Protein AF-A0A8J4XM54-F1 (afdb_monomer)

Foldseek 3Di:
DVVQLVDCCVDPNVVQSPDPLSQLVVCVVVVVCDDDPDHRNNRVVVLVLQVLQLVLVLLVVLLDDQPPDDFSLQVSLVSQCVTNLVVDDVVVNVVVSVVSNVDDGSVVVLCVQQVVPPVSSVVCNVCSVVVSVVSVVVSVVSVVSCVVSVNDPPD

Solvent-accessible surface area (backbone atoms only — not comparable to full-atom values): 8580 Å² total; per-residue (Å²): 86,70,65,53,43,53,47,45,55,72,40,95,62,21,86,37,52,76,45,72,66,48,30,46,52,49,31,60,78,67,60,38,70,74,41,93,91,56,77,25,52,63,54,25,48,48,55,52,51,40,46,45,56,30,50,52,54,45,52,58,64,52,71,49,72,70,93,84,53,78,60,49,14,57,55,45,20,54,44,33,52,75,42,41,29,54,67,40,60,70,69,58,28,53,52,51,34,59,55,30,55,69,47,65,52,46,65,61,50,51,36,64,74,33,65,74,32,69,70,44,42,55,48,44,70,66,45,46,64,58,52,51,50,54,52,49,52,53,48,53,57,51,52,48,55,39,57,79,65,74,48,80,84,70,105

Structure (mmCIF, N/CA/C/O backbone):
data_AF-A0A8J4XM54-F1
#
_entry.id   AF-A0A8J4XM54-F1
#
loop_
_atom_site.group_PDB
_atom_site.id
_atom_site.type_symbol
_atom_site.label_atom_id
_atom_site.label_alt_id
_atom_site.label_comp_id
_atom_site.label_asym_id
_atom_site.label_entity_id
_atom_site.label_seq_id
_atom_site.pdbx_PDB_ins_code
_atom_site.Cartn_x
_atom_site.Cartn_y
_atom_site.Cartn_z
_atom_site.occupancy
_atom_site.B_iso_or_equiv
_atom_site.auth_seq_id
_atom_site.auth_comp_id
_atom_site.auth_asym_id
_atom_site.auth_atom_id
_atom_site.pdbx_PDB_model_num
ATOM 1 N N . MET A 1 1 ? 8.133 7.561 -4.711 1.00 80.56 1 MET A N 1
ATOM 2 C CA . MET A 1 1 ? 7.847 6.354 -5.520 1.00 80.56 1 MET A CA 1
ATOM 3 C C . MET A 1 1 ? 6.805 6.634 -6.593 1.00 80.56 1 MET A C 1
ATOM 5 O O . MET A 1 1 ? 7.173 6.622 -7.756 1.00 80.56 1 MET A O 1
ATOM 9 N N . ILE A 1 2 ? 5.564 7.008 -6.247 1.00 87.12 2 ILE A N 1
ATOM 10 C CA . ILE A 1 2 ? 4.508 7.271 -7.249 1.00 87.12 2 ILE A CA 1
ATOM 11 C C . ILE A 1 2 ? 4.884 8.330 -8.300 1.00 87.12 2 ILE A C 1
ATOM 13 O O . ILE A 1 2 ? 4.568 8.182 -9.475 1.00 87.12 2 ILE A O 1
ATOM 17 N N . ASN A 1 3 ? 5.641 9.357 -7.905 1.00 89.75 3 ASN A N 1
ATOM 18 C CA . ASN A 1 3 ? 6.108 10.395 -8.828 1.00 89.75 3 ASN A CA 1
ATOM 19 C C . ASN A 1 3 ? 7.099 9.877 -9.881 1.00 89.75 3 ASN A C 1
ATOM 21 O O . ASN A 1 3 ? 7.184 10.468 -10.951 1.00 89.75 3 ASN A O 1
ATOM 25 N N . VAL A 1 4 ? 7.823 8.784 -9.606 1.00 88.75 4 VAL A N 1
ATOM 26 C CA . VAL A 1 4 ? 8.715 8.156 -10.594 1.00 88.75 4 VAL A CA 1
ATOM 27 C C . VAL A 1 4 ? 7.871 7.580 -11.724 1.00 88.75 4 VAL A C 1
ATOM 29 O O . VAL A 1 4 ? 8.058 7.964 -12.871 1.00 88.75 4 VAL A O 1
ATOM 32 N N . VAL A 1 5 ? 6.866 6.765 -11.390 1.00 87.69 5 VAL A N 1
ATOM 33 C CA . VAL A 1 5 ? 5.946 6.177 -12.377 1.00 87.69 5 VAL A CA 1
ATOM 34 C C . VAL A 1 5 ? 5.190 7.269 -13.145 1.00 87.69 5 VAL A C 1
ATOM 36 O O . VAL A 1 5 ? 5.128 7.233 -14.370 1.00 87.69 5 VAL A O 1
ATOM 39 N N . LYS A 1 6 ? 4.687 8.301 -12.450 1.00 90.31 6 LYS A N 1
ATOM 40 C CA . LYS A 1 6 ? 4.017 9.446 -13.096 1.00 90.31 6 LYS A CA 1
ATOM 41 C C . LYS A 1 6 ? 4.919 10.188 -14.084 1.00 90.31 6 LYS A C 1
ATOM 43 O O . LYS A 1 6 ? 4.441 10.618 -15.128 1.00 90.31 6 LYS A O 1
ATOM 48 N N . LYS A 1 7 ? 6.205 10.348 -13.764 1.00 91.06 7 LYS A N 1
ATOM 49 C CA . LYS A 1 7 ? 7.170 10.996 -14.658 1.00 91.06 7 LYS A CA 1
ATOM 50 C C . LYS A 1 7 ? 7.366 10.185 -15.938 1.00 91.06 7 LYS A C 1
ATOM 52 O O . LYS A 1 7 ? 7.351 10.774 -17.011 1.00 91.06 7 LYS A O 1
ATOM 57 N N . GLU A 1 8 ? 7.516 8.867 -15.833 1.00 89.19 8 GLU A N 1
ATOM 58 C CA . GLU A 1 8 ? 7.696 8.003 -17.009 1.00 89.19 8 GLU A CA 1
ATOM 59 C C . GLU A 1 8 ? 6.426 7.978 -17.891 1.00 89.19 8 GLU A C 1
ATOM 61 O O . GLU A 1 8 ? 6.519 8.058 -19.116 1.00 89.19 8 GLU A O 1
ATOM 66 N N . LEU A 1 9 ? 5.232 8.006 -17.281 1.00 89.06 9 LEU A N 1
ATOM 67 C CA . LEU A 1 9 ? 3.943 8.142 -17.985 1.00 89.06 9 LEU A CA 1
ATOM 68 C C . LEU A 1 9 ? 3.771 9.483 -18.721 1.00 89.06 9 LEU A C 1
ATOM 70 O O . LEU A 1 9 ? 3.066 9.552 -19.728 1.00 89.06 9 LEU A O 1
ATOM 74 N N . ALA A 1 10 ? 4.394 10.553 -18.226 1.00 90.94 10 ALA A N 1
ATOM 75 C CA . ALA A 1 10 ? 4.382 11.871 -18.861 1.00 90.94 10 ALA A CA 1
ATOM 76 C C . ALA A 1 10 ?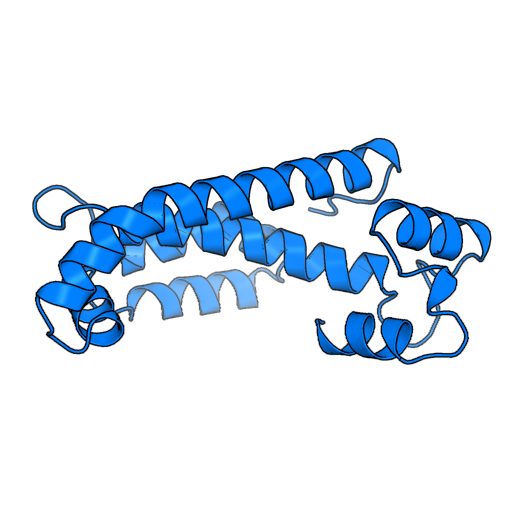 5.546 12.079 -19.849 1.00 90.94 10 ALA A C 1
ATOM 78 O O . ALA A 1 10 ? 5.590 13.100 -20.537 1.00 90.94 10 ALA A O 1
ATOM 79 N N . GLY A 1 11 ? 6.496 11.144 -19.897 1.00 90.06 11 GLY A N 1
ATOM 80 C CA . GLY A 1 11 ? 7.731 11.262 -20.661 1.00 90.06 11 GLY A CA 1
ATOM 81 C C . GLY A 1 11 ? 7.631 10.763 -22.102 1.00 90.06 11 GLY A C 1
ATOM 82 O O . GLY A 1 11 ? 6.593 10.304 -22.579 1.00 90.06 11 GLY A O 1
ATOM 83 N N . GLU A 1 12 ? 8.769 10.813 -22.791 1.00 88.25 12 GLU A N 1
ATOM 84 C CA . GLU A 1 12 ? 8.908 10.382 -24.189 1.00 88.25 12 GLU A CA 1
ATOM 85 C C . GLU A 1 12 ? 8.658 8.876 -24.370 1.00 88.25 12 GLU A C 1
ATOM 87 O O . GLU A 1 12 ? 8.138 8.448 -25.395 1.00 88.25 12 GLU A O 1
ATOM 92 N N . ASN A 1 13 ? 8.947 8.068 -23.344 1.00 88.06 13 ASN A N 1
ATOM 93 C CA . ASN A 1 13 ? 8.792 6.612 -23.378 1.00 88.06 13 ASN A CA 1
ATOM 94 C C . ASN A 1 13 ? 7.415 6.120 -22.904 1.00 88.06 13 ASN A C 1
ATOM 96 O O . ASN A 1 13 ? 7.236 4.914 -22.734 1.00 88.06 13 ASN A O 1
ATOM 100 N N . ARG A 1 14 ? 6.428 7.008 -22.707 1.00 91.62 14 ARG A N 1
ATOM 101 C CA . ARG A 1 14 ? 5.114 6.682 -22.111 1.00 91.62 14 ARG A CA 1
ATOM 102 C C . ARG A 1 14 ? 4.395 5.486 -22.741 1.00 91.62 14 ARG A C 1
ATOM 104 O O . ARG A 1 14 ? 3.682 4.769 -22.050 1.00 91.62 14 ARG A O 1
ATOM 111 N N . GLN A 1 15 ? 4.610 5.235 -24.035 1.00 92.94 15 GLN A N 1
ATOM 112 C CA . GLN A 1 15 ? 4.042 4.091 -24.762 1.00 92.94 15 GLN A CA 1
ATOM 113 C C . GLN A 1 15 ? 4.458 2.727 -24.189 1.00 92.94 15 GLN A C 1
ATOM 115 O O . GLN A 1 15 ? 3.785 1.729 -24.420 1.00 92.94 15 GLN A O 1
ATOM 120 N N . HIS A 1 16 ? 5.561 2.680 -23.441 1.00 93.62 16 HIS A N 1
ATOM 121 C CA . HIS A 1 16 ? 6.051 1.482 -22.771 1.00 93.62 16 HIS A CA 1
ATOM 122 C C . HIS A 1 16 ? 5.508 1.338 -21.345 1.00 93.62 16 HIS A C 1
ATOM 124 O O . HIS A 1 16 ? 5.609 0.260 -20.773 1.00 93.62 16 HIS A O 1
ATOM 130 N N . TYR A 1 17 ? 4.885 2.382 -20.794 1.00 93.25 17 TYR A N 1
ATOM 131 C CA . TYR A 1 17 ? 4.346 2.426 -19.431 1.00 93.25 17 TYR A CA 1
ATOM 132 C C . TYR A 1 17 ? 2.811 2.300 -19.397 1.00 93.25 17 TYR A C 1
ATOM 134 O O . TYR A 1 17 ? 2.194 2.620 -18.387 1.00 93.25 17 TYR A O 1
ATOM 142 N N . VAL A 1 18 ? 2.184 1.846 -20.491 1.00 91.50 18 VAL A N 1
ATOM 143 C CA . VAL A 1 18 ? 0.717 1.699 -20.600 1.00 91.50 18 VAL A CA 1
ATOM 144 C C . VAL A 1 18 ? 0.183 0.642 -19.634 1.00 91.50 18 VAL A C 1
ATOM 146 O O . VAL A 1 18 ? -0.862 0.845 -19.020 1.00 91.50 18 VAL A O 1
ATOM 149 N N . ASP A 1 19 ? 0.914 -0.459 -19.466 1.00 92.56 19 ASP A N 1
ATOM 150 C CA . ASP A 1 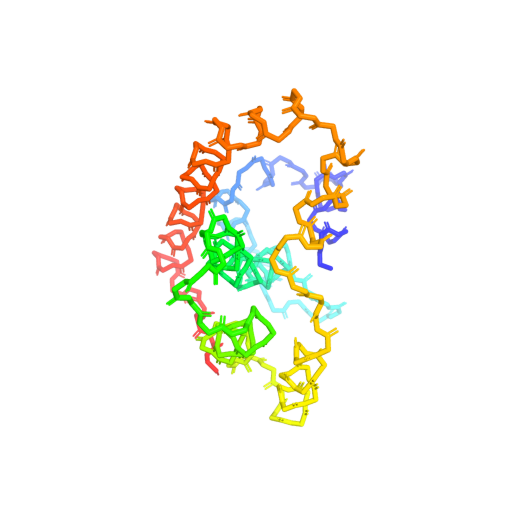19 ? 0.645 -1.458 -18.442 1.00 92.56 19 ASP A CA 1
ATOM 151 C C . ASP A 1 19 ? 1.944 -1.947 -17.780 1.00 92.56 19 ASP A C 1
ATOM 153 O O . ASP A 1 19 ? 3.064 -1.678 -18.231 1.00 92.56 19 ASP A O 1
ATOM 157 N N . VAL A 1 20 ? 1.795 -2.658 -16.660 1.00 92.94 20 VAL A N 1
ATOM 158 C CA . VAL A 1 20 ? 2.928 -3.133 -15.851 1.00 92.94 20 VAL A CA 1
ATOM 159 C C . VAL A 1 20 ? 3.796 -4.130 -16.625 1.00 92.94 20 VAL A C 1
ATOM 161 O O . VAL A 1 20 ? 5.018 -4.129 -16.478 1.00 92.94 20 VAL A O 1
ATOM 164 N N . ARG A 1 21 ? 3.195 -4.957 -17.489 1.00 94.56 21 ARG A N 1
ATOM 165 C CA . ARG A 1 21 ? 3.916 -5.971 -18.265 1.00 94.56 21 ARG A CA 1
ATOM 166 C C . ARG A 1 21 ? 4.799 -5.309 -19.318 1.00 94.56 21 ARG A C 1
ATOM 168 O O . ARG A 1 21 ? 5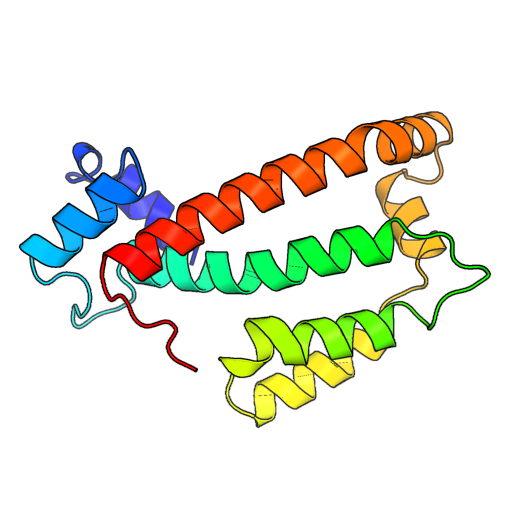.974 -5.665 -19.429 1.00 94.56 21 ARG A O 1
ATOM 175 N N . THR A 1 22 ? 4.268 -4.344 -20.070 1.00 94.69 22 THR A N 1
ATOM 176 C CA . THR A 1 22 ? 5.047 -3.605 -21.073 1.00 94.69 22 THR A CA 1
ATOM 177 C C . THR A 1 22 ? 6.157 -2.793 -20.422 1.00 94.69 22 THR A C 1
ATOM 179 O O . THR A 1 22 ? 7.260 -2.747 -20.970 1.00 94.69 22 THR A O 1
ATOM 182 N N . MET A 1 23 ? 5.900 -2.227 -19.236 1.00 95.12 23 MET A N 1
ATOM 183 C CA . MET A 1 23 ? 6.893 -1.471 -18.473 1.00 95.12 23 MET A CA 1
ATOM 184 C C . MET A 1 23 ? 8.076 -2.359 -18.090 1.00 95.12 23 MET A C 1
ATOM 186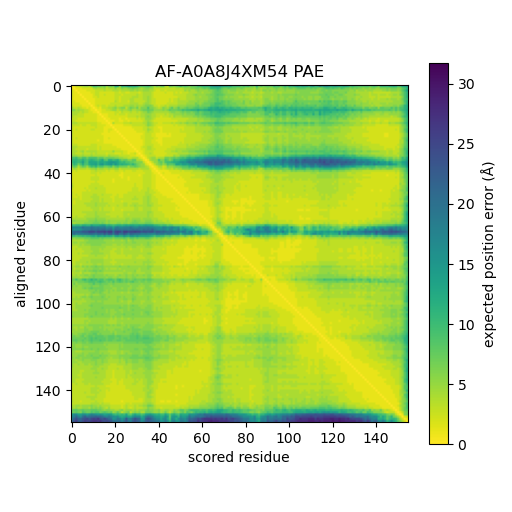 O O . MET A 1 23 ? 9.217 -2.035 -18.422 1.00 95.12 23 MET A O 1
ATOM 190 N N . ILE A 1 24 ? 7.806 -3.503 -17.451 1.00 94.19 24 ILE A N 1
ATOM 191 C CA . ILE A 1 24 ? 8.845 -4.454 -17.036 1.00 94.19 24 ILE A CA 1
ATOM 192 C C . ILE A 1 24 ? 9.651 -4.927 -18.250 1.00 94.19 24 ILE A C 1
ATOM 194 O O . ILE A 1 24 ? 10.883 -4.919 -18.219 1.00 94.19 24 ILE A O 1
ATOM 198 N N . ALA A 1 25 ? 8.976 -5.301 -19.342 1.00 94.12 25 ALA A N 1
ATOM 199 C CA . ALA A 1 25 ? 9.639 -5.774 -20.554 1.00 94.12 25 ALA A CA 1
ATOM 200 C C . ALA A 1 25 ? 10.555 -4.703 -21.169 1.00 94.12 25 ALA A C 1
ATOM 202 O O . ALA A 1 25 ? 11.687 -5.001 -21.558 1.00 94.12 25 ALA A O 1
ATOM 203 N N . TYR A 1 26 ? 10.087 -3.456 -21.235 1.00 94.88 26 TYR A N 1
ATOM 204 C CA . TYR A 1 26 ? 10.863 -2.328 -21.741 1.00 94.88 26 TYR A CA 1
ATOM 205 C C . TYR A 1 26 ? 12.087 -2.043 -20.870 1.00 94.88 26 TYR A C 1
ATOM 207 O O . TYR A 1 26 ? 13.203 -1.961 -21.390 1.00 94.88 26 TYR A O 1
ATOM 215 N N . GLU A 1 27 ? 11.906 -1.931 -19.555 1.00 93.44 27 GLU A N 1
ATOM 216 C CA . GLU A 1 27 ? 13.006 -1.607 -18.649 1.00 93.44 27 GLU A CA 1
ATOM 217 C C . GLU A 1 27 ? 14.037 -2.739 -18.576 1.00 93.44 27 GLU A C 1
ATOM 219 O O . GLU A 1 27 ? 15.239 -2.464 -18.546 1.00 93.44 27 GLU A O 1
ATOM 224 N N . LYS A 1 28 ? 13.603 -4.004 -18.646 1.00 91.88 28 LYS A N 1
ATOM 225 C CA . LYS A 1 28 ? 14.493 -5.172 -18.713 1.00 91.88 28 LYS A CA 1
ATOM 226 C C . LYS A 1 28 ? 15.283 -5.199 -20.023 1.00 91.88 28 LYS A C 1
ATOM 228 O O . LYS A 1 28 ? 16.504 -5.315 -19.990 1.00 91.88 28 LYS A O 1
ATOM 233 N N . LYS A 1 29 ? 14.617 -5.020 -21.171 1.00 93.50 29 LYS A N 1
ATOM 234 C CA . LYS A 1 29 ? 15.259 -5.020 -22.500 1.00 93.50 29 LYS A CA 1
ATOM 235 C C . LYS A 1 29 ? 16.320 -3.924 -22.647 1.00 93.50 29 LYS A C 1
ATOM 237 O O . LYS A 1 29 ? 17.308 -4.129 -23.345 1.00 93.50 29 LYS A O 1
ATOM 242 N N . ASN A 1 30 ? 16.115 -2.777 -22.004 1.00 91.62 30 ASN A N 1
ATOM 243 C CA . ASN A 1 30 ? 17.001 -1.616 -22.107 1.00 91.62 30 ASN A CA 1
ATOM 244 C C . ASN A 1 30 ? 17.956 -1.463 -20.907 1.00 91.62 30 ASN A C 1
ATOM 246 O O . ASN A 1 30 ? 18.601 -0.426 -20.780 1.00 91.62 30 ASN A O 1
ATOM 250 N N . ASN A 1 31 ? 18.064 -2.471 -20.030 1.00 88.81 31 ASN A N 1
ATOM 251 C CA . ASN A 1 31 ? 18.911 -2.444 -18.827 1.00 88.81 31 ASN A CA 1
ATOM 252 C C . ASN A 1 31 ? 18.639 -1.246 -17.889 1.00 88.81 31 ASN A C 1
ATOM 254 O O . ASN A 1 31 ? 19.542 -0.743 -17.222 1.00 88.81 31 ASN A O 1
ATOM 258 N N . LEU A 1 32 ? 17.385 -0.788 -17.817 1.00 89.38 32 LEU A N 1
ATOM 259 C CA . LEU A 1 32 ? 16.979 0.374 -17.016 1.00 89.38 32 LEU A CA 1
ATOM 260 C C . LEU A 1 32 ? 16.672 0.025 -15.555 1.00 89.38 32 LEU A C 1
ATOM 262 O O . LEU A 1 32 ? 16.648 0.926 -14.718 1.00 89.38 32 LEU A O 1
ATOM 266 N N . LEU A 1 33 ? 16.490 -1.264 -15.244 1.00 84.94 33 LEU A N 1
ATOM 267 C CA . LEU A 1 33 ? 16.194 -1.760 -13.893 1.00 84.94 33 LEU A CA 1
ATOM 268 C C . LEU A 1 33 ? 17.264 -1.372 -12.860 1.00 84.94 33 LEU A C 1
ATOM 270 O O . LEU A 1 33 ? 16.959 -1.213 -11.689 1.00 84.94 33 LEU A O 1
ATOM 274 N N . TYR A 1 34 ? 18.519 -1.202 -13.285 1.00 75.25 34 TYR A N 1
ATOM 275 C CA . TYR A 1 34 ? 19.648 -0.911 -12.392 1.00 75.25 34 TYR A CA 1
ATOM 276 C C . TYR A 1 34 ? 20.365 0.394 -12.761 1.00 75.25 34 TYR A C 1
ATOM 278 O O . TYR A 1 34 ? 21.577 0.517 -12.575 1.00 75.25 34 TYR A O 1
ATOM 286 N N . ARG A 1 35 ? 19.635 1.369 -13.323 1.00 75.94 35 ARG A N 1
ATOM 287 C CA . ARG A 1 35 ? 20.229 2.632 -13.785 1.00 75.94 35 ARG A CA 1
ATOM 288 C C . ARG A 1 35 ? 20.932 3.384 -12.647 1.00 75.94 35 ARG A C 1
ATOM 290 O O . ARG A 1 35 ? 20.382 3.579 -11.563 1.00 75.94 35 ARG A O 1
ATOM 297 N N . SER A 1 36 ? 22.143 3.875 -12.910 1.00 59.72 36 SER A N 1
ATOM 298 C CA . SER A 1 36 ? 22.855 4.769 -11.994 1.00 59.72 36 SER A CA 1
ATOM 299 C C . SER A 1 36 ? 22.129 6.117 -11.939 1.00 59.72 36 SER A C 1
ATOM 301 O O . SER A 1 36 ? 22.156 6.867 -12.913 1.00 59.72 36 SER A O 1
ATOM 303 N N . GLY A 1 37 ? 21.452 6.422 -10.830 1.00 68.69 37 GLY A N 1
ATOM 304 C CA . GLY A 1 37 ? 20.760 7.706 -10.647 1.00 68.69 37 GLY A CA 1
ATOM 305 C C . GLY A 1 37 ? 19.345 7.628 -10.073 1.00 68.69 37 GLY A C 1
ATOM 306 O O . GLY A 1 37 ? 18.715 8.668 -9.901 1.00 68.69 37 GLY A O 1
ATOM 307 N N . GLY A 1 38 ? 18.836 6.436 -9.752 1.00 79.81 38 GLY A N 1
ATOM 308 C CA . GLY A 1 38 ? 17.597 6.288 -8.988 1.00 79.81 38 GLY A CA 1
ATOM 309 C C . GLY A 1 38 ? 16.759 5.086 -9.402 1.00 79.81 38 GLY A C 1
ATOM 310 O O . GLY A 1 38 ? 17.161 4.289 -10.242 1.00 79.81 38 GLY A O 1
ATOM 311 N N . LEU A 1 39 ? 15.569 4.991 -8.810 1.00 84.81 39 LEU A N 1
ATOM 312 C CA . LEU A 1 39 ? 14.621 3.906 -9.058 1.00 84.81 39 LEU A CA 1
ATOM 313 C C . LEU A 1 39 ? 14.139 3.917 -10.513 1.00 84.81 39 LEU A C 1
ATOM 315 O O . LEU A 1 39 ? 13.824 4.982 -11.064 1.00 84.81 39 LEU A O 1
ATOM 319 N N . SER A 1 40 ? 14.056 2.735 -11.118 1.00 90.56 40 SER A N 1
ATOM 320 C CA . SER A 1 40 ? 13.260 2.519 -12.328 1.00 90.56 40 SER A CA 1
ATOM 321 C C . SER A 1 40 ? 11.757 2.613 -12.012 1.00 90.56 40 SER A C 1
ATOM 323 O O . SER A 1 40 ? 11.356 2.674 -10.842 1.00 90.56 40 SER A O 1
ATOM 325 N N . GLY A 1 41 ? 10.904 2.640 -13.038 1.00 91.25 41 GLY A N 1
ATOM 326 C CA . GLY A 1 41 ? 9.459 2.517 -12.851 1.00 91.25 41 GLY A CA 1
ATOM 327 C C . GLY A 1 41 ? 9.096 1.181 -12.204 1.00 91.25 41 GLY A C 1
ATOM 328 O O . GLY A 1 41 ? 8.292 1.155 -11.273 1.00 91.25 41 GLY A O 1
ATOM 329 N N . THR A 1 42 ? 9.770 0.103 -12.608 1.00 92.69 42 THR A N 1
ATOM 330 C CA . THR A 1 42 ? 9.629 -1.239 -12.033 1.00 92.69 42 THR A CA 1
ATOM 331 C C . THR A 1 42 ? 10.004 -1.271 -10.554 1.00 92.69 42 THR A C 1
ATOM 333 O O . THR A 1 42 ? 9.242 -1.824 -9.761 1.00 92.69 42 THR A O 1
ATOM 336 N N . ASP A 1 43 ? 11.112 -0.647 -10.140 1.00 90.25 43 ASP A N 1
ATOM 337 C CA . ASP A 1 43 ? 11.498 -0.595 -8.720 1.00 90.25 43 ASP A CA 1
ATOM 338 C C . ASP A 1 43 ? 10.544 0.277 -7.903 1.00 90.25 43 ASP A C 1
ATOM 340 O O . ASP A 1 43 ? 10.175 -0.063 -6.777 1.00 90.25 43 ASP A O 1
ATOM 344 N N . ALA A 1 44 ? 10.146 1.424 -8.458 1.00 91.75 44 ALA A N 1
ATOM 345 C CA . ALA A 1 44 ? 9.227 2.335 -7.793 1.00 91.75 44 ALA A CA 1
ATOM 346 C C . ALA A 1 44 ? 7.857 1.683 -7.583 1.00 91.75 44 ALA A C 1
ATOM 348 O O . ALA A 1 44 ? 7.274 1.830 -6.507 1.00 91.75 44 ALA A O 1
ATOM 349 N N . LEU A 1 45 ? 7.363 0.949 -8.582 1.00 92.56 45 LEU A N 1
ATOM 350 C CA . LEU A 1 45 ? 6.128 0.186 -8.474 1.00 92.56 45 LEU A CA 1
ATOM 351 C C . LEU A 1 45 ? 6.282 -0.996 -7.509 1.00 92.56 45 LEU A C 1
ATOM 353 O O . LEU A 1 45 ? 5.369 -1.235 -6.730 1.00 92.56 45 LEU A O 1
ATOM 357 N N . LEU A 1 46 ? 7.441 -1.660 -7.459 1.00 91.19 46 LEU A N 1
ATOM 358 C CA . LEU A 1 46 ? 7.683 -2.764 -6.525 1.00 91.19 46 LEU A CA 1
ATOM 359 C C . LEU A 1 46 ? 7.614 -2.291 -5.070 1.00 91.19 46 LEU A C 1
ATOM 361 O O . LEU A 1 46 ? 7.049 -2.967 -4.215 1.00 91.19 46 LEU A O 1
ATOM 365 N N . GLN A 1 47 ? 8.173 -1.118 -4.771 1.00 90.06 47 GLN A N 1
ATOM 366 C CA . GLN A 1 47 ? 8.080 -0.555 -3.425 1.00 90.06 47 GLN A CA 1
ATOM 367 C C . GLN A 1 47 ? 6.641 -0.145 -3.067 1.00 90.06 47 GLN A C 1
ATOM 369 O O . GLN A 1 47 ? 6.215 -0.370 -1.935 1.00 90.06 47 GLN A O 1
ATOM 374 N N . LEU A 1 48 ? 5.872 0.396 -4.022 1.00 92.19 48 LEU A N 1
ATOM 375 C CA . LEU A 1 48 ? 4.439 0.663 -3.826 1.00 92.19 48 LEU A CA 1
ATOM 376 C C . LEU A 1 48 ? 3.649 -0.629 -3.599 1.00 92.19 48 LEU A C 1
ATOM 378 O O . LEU A 1 48 ? 2.811 -0.675 -2.708 1.00 92.19 48 LEU A O 1
ATOM 382 N N . HIS A 1 49 ? 3.951 -1.674 -4.364 1.00 92.06 49 HIS A N 1
ATOM 383 C CA . HIS A 1 49 ? 3.338 -2.995 -4.261 1.00 92.06 49 HIS A CA 1
ATOM 384 C C . HIS A 1 49 ? 3.554 -3.620 -2.876 1.00 92.06 49 HIS A C 1
ATOM 386 O O . HIS A 1 49 ? 2.608 -4.082 -2.248 1.00 92.06 49 HIS A O 1
ATOM 392 N N . ARG A 1 50 ? 4.774 -3.532 -2.333 1.00 91.00 50 ARG A N 1
ATOM 393 C CA . ARG A 1 50 ? 5.087 -3.977 -0.960 1.00 91.00 50 ARG A CA 1
ATOM 394 C C . ARG A 1 50 ? 4.307 -3.203 0.103 1.00 91.00 50 ARG A C 1
ATOM 396 O O . ARG A 1 50 ? 3.855 -3.787 1.079 1.00 91.00 50 ARG A O 1
ATOM 403 N N . ALA A 1 51 ? 4.154 -1.890 -0.073 1.00 92.56 51 ALA A N 1
ATOM 404 C CA . ALA A 1 51 ? 3.332 -1.083 0.825 1.00 92.56 51 ALA A CA 1
ATOM 405 C C . ALA A 1 51 ? 1.835 -1.412 0.687 1.00 92.56 51 ALA A C 1
ATOM 407 O O . ALA A 1 51 ? 1.100 -1.331 1.667 1.00 92.56 51 ALA A O 1
ATOM 408 N N . LEU A 1 52 ? 1.385 -1.796 -0.509 1.00 93.06 52 LEU A N 1
ATOM 409 C CA . LEU A 1 52 ? -0.006 -2.150 -0.771 1.00 93.06 52 LEU A CA 1
ATOM 410 C C . LEU A 1 52 ? -0.426 -3.421 -0.028 1.00 93.06 52 LEU A C 1
ATOM 412 O O . LEU A 1 52 ? -1.551 -3.462 0.458 1.00 93.06 52 LEU A O 1
ATOM 416 N N . GLU A 1 53 ? 0.473 -4.402 0.115 1.00 92.69 53 GLU A N 1
ATOM 417 C CA . GLU A 1 53 ? 0.257 -5.606 0.938 1.00 92.69 53 GLU A CA 1
ATOM 418 C C . GLU A 1 53 ? -0.179 -5.218 2.362 1.00 92.69 53 GLU A C 1
ATOM 420 O O . GLU A 1 53 ? -1.268 -5.578 2.804 1.00 92.69 53 GLU A O 1
ATOM 425 N N . PHE A 1 54 ? 0.615 -4.366 3.025 1.00 94.62 54 PHE A N 1
ATOM 426 C CA . PHE A 1 54 ? 0.300 -3.831 4.352 1.00 94.62 54 PHE A CA 1
ATOM 427 C C . PHE A 1 54 ? -1.057 -3.116 4.384 1.00 94.62 54 PHE A C 1
ATOM 429 O O . PHE A 1 54 ? -1.862 -3.350 5.280 1.00 94.62 54 PHE A O 1
ATOM 436 N N . VAL A 1 55 ? -1.312 -2.233 3.413 1.00 93.56 55 VAL A N 1
ATOM 437 C CA . VAL A 1 55 ? -2.544 -1.432 3.370 1.00 93.56 55 VAL A CA 1
ATOM 438 C C . VAL A 1 55 ? -3.778 -2.316 3.186 1.00 93.56 55 VAL A C 1
ATOM 440 O O . VAL A 1 55 ? -4.792 -2.061 3.829 1.00 93.56 55 VAL A O 1
ATOM 443 N N . CYS A 1 56 ? -3.709 -3.359 2.356 1.00 92.44 56 CYS A N 1
ATOM 444 C CA . CYS A 1 56 ? -4.820 -4.292 2.159 1.00 92.44 56 CYS A CA 1
ATOM 445 C C . CYS A 1 56 ? -5.195 -4.996 3.458 1.00 92.44 56 CYS A C 1
ATOM 447 O O . CYS A 1 56 ? -6.372 -5.034 3.816 1.00 92.44 56 CYS A O 1
ATOM 449 N N . ASP A 1 57 ? -4.204 -5.531 4.166 1.00 94.00 57 ASP A N 1
ATOM 450 C CA . ASP A 1 57 ? -4.456 -6.257 5.407 1.00 94.00 57 ASP A CA 1
ATOM 451 C C . ASP A 1 57 ? -4.872 -5.310 6.533 1.00 94.00 57 ASP A C 1
ATOM 453 O O . ASP A 1 57 ? -5.816 -5.601 7.263 1.00 94.00 57 ASP A O 1
ATOM 457 N N . PHE A 1 58 ? -4.279 -4.116 6.600 1.00 95.31 58 PHE A N 1
ATOM 458 C CA . PHE A 1 58 ? -4.705 -3.085 7.541 1.00 95.31 58 PHE A CA 1
ATOM 459 C C . PHE A 1 58 ? -6.163 -2.663 7.312 1.00 95.31 58 PHE A C 1
ATOM 461 O O . PHE A 1 58 ? -6.908 -2.521 8.276 1.00 95.31 58 PHE A O 1
ATOM 468 N N . MET A 1 59 ? -6.603 -2.496 6.059 1.00 94.12 59 MET A N 1
ATOM 469 C CA . MET A 1 59 ? -8.003 -2.167 5.760 1.00 94.12 59 MET A CA 1
ATOM 470 C C . MET A 1 59 ? -8.962 -3.284 6.180 1.00 94.12 59 MET A C 1
ATOM 472 O O . MET A 1 59 ? -10.040 -2.980 6.680 1.00 94.12 59 MET A O 1
ATOM 476 N N . LYS A 1 60 ? -8.585 -4.561 6.024 1.00 93.31 60 LYS A N 1
ATOM 477 C CA . LYS A 1 60 ? -9.402 -5.687 6.513 1.00 93.31 60 LYS A CA 1
ATOM 478 C C . LYS A 1 60 ? -9.568 -5.619 8.028 1.00 93.31 60 LYS A C 1
ATOM 480 O O . LYS A 1 60 ? -10.684 -5.731 8.517 1.00 93.31 60 LYS A O 1
ATOM 485 N N . GLU A 1 61 ? -8.476 -5.384 8.751 1.00 93.81 61 GLU A N 1
ATOM 486 C CA . GLU A 1 61 ? -8.479 -5.277 10.214 1.00 93.81 61 GLU A CA 1
ATOM 487 C C . GLU A 1 61 ? -9.209 -4.033 10.726 1.00 93.81 61 GLU A C 1
ATOM 489 O O . GLU A 1 61 ? -9.845 -4.078 11.779 1.00 93.81 61 GLU A O 1
ATOM 494 N N . LEU A 1 62 ? -9.148 -2.931 9.975 1.00 93.31 62 LEU A N 1
ATOM 495 C CA . LEU A 1 62 ? -9.880 -1.706 10.277 1.00 93.31 62 LEU A CA 1
ATOM 496 C C . LEU A 1 62 ? -11.393 -1.890 10.131 1.00 93.31 62 LEU A C 1
ATOM 498 O O . LEU A 1 62 ?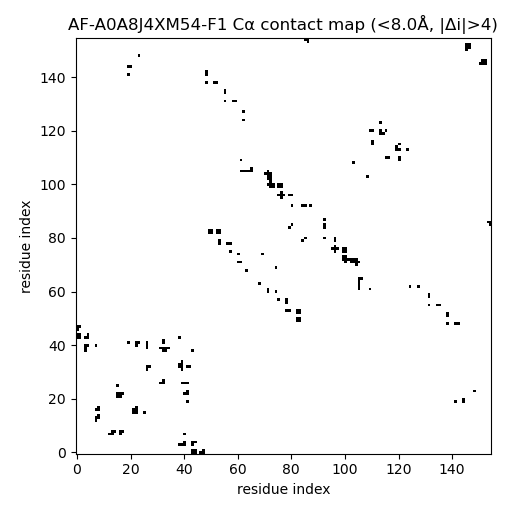 -12.135 -1.231 10.847 1.00 93.31 62 LEU A O 1
ATOM 502 N N . MET A 1 63 ? -11.853 -2.749 9.219 1.00 91.88 63 MET A N 1
ATOM 503 C CA . MET A 1 63 ? -13.283 -2.975 8.970 1.00 91.88 63 MET A CA 1
ATOM 504 C C . MET A 1 63 ? -13.934 -3.991 9.915 1.00 91.88 63 MET A C 1
ATOM 506 O O . MET A 1 63 ? -15.142 -4.199 9.823 1.00 91.88 63 MET A O 1
ATOM 510 N N . LYS A 1 64 ? -13.163 -4.624 10.803 1.00 90.44 64 LYS A N 1
ATOM 511 C CA . LYS A 1 64 ? -13.708 -5.502 11.842 1.00 90.44 64 LYS A CA 1
ATOM 512 C C . LYS A 1 64 ? -14.360 -4.700 12.965 1.00 90.44 64 LYS A C 1
ATOM 514 O O . LYS A 1 64 ? -13.951 -3.572 13.249 1.00 90.44 64 LYS A O 1
ATOM 519 N N . ASP A 1 65 ? -15.325 -5.321 13.634 1.00 81.75 65 ASP A N 1
ATOM 520 C CA . ASP A 1 65 ? -15.952 -4.757 14.825 1.00 81.75 65 ASP A CA 1
ATOM 521 C C . ASP A 1 65 ? -14.991 -4.814 16.031 1.00 81.75 65 ASP A C 1
ATOM 523 O O . ASP A 1 65 ? -14.126 -5.684 16.133 1.00 81.75 65 ASP A O 1
ATOM 527 N N . GLU A 1 66 ? -15.091 -3.830 16.927 1.00 76.69 66 GLU A N 1
ATOM 528 C CA . GLU A 1 66 ? -14.087 -3.591 17.974 1.00 76.69 66 GLU A CA 1
ATOM 529 C C . GLU A 1 66 ? -14.224 -4.511 19.200 1.00 76.69 66 GLU A C 1
ATOM 531 O O . GLU A 1 66 ? -13.236 -4.747 19.890 1.00 76.69 66 GLU A O 1
ATOM 536 N N . GLU A 1 67 ? -15.416 -5.054 19.463 1.00 69.50 67 GLU A N 1
ATOM 537 C CA . GLU A 1 67 ? -15.748 -5.726 20.732 1.00 69.50 67 GLU A CA 1
ATOM 538 C C . GLU A 1 67 ? -15.000 -7.052 20.983 1.00 69.50 67 GLU A C 1
ATOM 540 O O . GLU A 1 67 ? -14.936 -7.502 22.127 1.00 69.50 67 GLU A O 1
ATOM 545 N N . GLU A 1 68 ? -14.378 -7.654 19.963 1.00 61.41 68 GLU A N 1
ATOM 546 C CA . GLU A 1 68 ? -13.749 -8.984 20.064 1.00 61.41 68 GLU A CA 1
ATOM 547 C C . GLU A 1 68 ? -12.268 -9.027 19.639 1.00 61.41 68 GLU A C 1
ATOM 549 O O . GLU A 1 68 ? -11.650 -10.093 19.638 1.00 61.41 68 GLU A O 1
ATOM 554 N N . GLU A 1 69 ? -11.659 -7.886 19.303 1.00 76.38 69 GLU A N 1
ATOM 555 C CA . GLU A 1 69 ? -10.362 -7.851 18.616 1.00 76.38 69 GLU A CA 1
ATOM 556 C C . GLU A 1 69 ? -9.270 -7.103 19.412 1.00 76.38 69 GLU A C 1
ATOM 558 O O . GLU A 1 69 ? -9.546 -6.116 20.101 1.00 76.38 69 GLU A O 1
ATOM 563 N N . PRO A 1 70 ? -7.987 -7.507 19.299 1.00 84.44 70 PRO A N 1
ATOM 564 C CA . PRO A 1 70 ? -6.867 -6.757 19.865 1.00 84.44 70 PRO A CA 1
ATOM 565 C C . PRO A 1 70 ? -6.828 -5.318 19.338 1.00 84.44 70 PRO A C 1
ATOM 567 O O . PRO A 1 70 ? -7.293 -5.024 18.231 1.00 84.44 70 PRO A O 1
ATOM 570 N N . ALA A 1 71 ? -6.233 -4.409 20.117 1.00 92.19 71 ALA A N 1
ATOM 571 C CA . ALA A 1 71 ? -6.133 -2.994 19.766 1.00 92.19 71 ALA A CA 1
ATOM 572 C C . ALA A 1 71 ? -5.534 -2.802 18.362 1.00 92.19 71 ALA A C 1
ATOM 574 O O . ALA A 1 71 ? -4.486 -3.371 18.043 1.00 92.19 71 ALA A O 1
ATOM 575 N N . LEU A 1 72 ? -6.168 -1.965 17.533 1.00 94.88 72 LEU A N 1
ATOM 576 C CA . LEU A 1 72 ? -5.783 -1.778 16.128 1.00 94.88 72 LEU A CA 1
ATOM 577 C C . LEU A 1 72 ? -4.300 -1.423 15.957 1.00 94.88 72 LEU A C 1
ATOM 579 O O . LEU A 1 72 ? -3.660 -1.903 15.026 1.00 94.88 72 LEU A O 1
ATOM 583 N N . GLY A 1 73 ? -3.738 -0.622 16.867 1.00 95.94 73 GLY A N 1
ATOM 584 C CA . GLY A 1 73 ? -2.321 -0.263 16.834 1.00 95.94 73 GLY A CA 1
ATOM 585 C C . GLY A 1 73 ? -1.372 -1.458 16.974 1.00 95.94 73 GLY A C 1
ATOM 586 O O . GLY A 1 73 ? -0.360 -1.523 16.273 1.00 95.94 73 GLY A O 1
ATOM 587 N N . GLN A 1 74 ? -1.721 -2.438 17.814 1.00 95.69 74 GLN A N 1
ATOM 588 C CA . GLN A 1 74 ? -0.956 -3.680 17.946 1.00 95.69 74 GLN A CA 1
ATOM 589 C C . GLN A 1 74 ? -1.019 -4.487 16.643 1.00 95.69 74 GLN A C 1
ATOM 591 O O . GLN A 1 74 ? 0.022 -4.847 16.092 1.00 95.69 74 GLN A O 1
ATOM 596 N N . VAL A 1 75 ? -2.226 -4.701 16.114 1.00 95.69 75 VAL A N 1
ATOM 597 C CA . VAL A 1 75 ? -2.439 -5.459 14.871 1.00 95.69 75 VAL A CA 1
ATOM 598 C C . VAL A 1 75 ? -1.715 -4.807 13.696 1.00 95.69 75 VAL A C 1
ATOM 600 O O . VAL A 1 75 ? -1.009 -5.472 12.943 1.00 95.69 75 VAL A O 1
ATOM 603 N N . ALA A 1 76 ? -1.816 -3.484 13.563 1.00 96.81 76 ALA A N 1
ATOM 604 C CA . ALA A 1 76 ? -1.118 -2.738 12.526 1.00 96.81 76 ALA A CA 1
ATOM 605 C C . ALA A 1 76 ? 0.405 -2.908 12.633 1.00 96.81 76 ALA A C 1
ATOM 607 O O . ALA A 1 76 ? 1.073 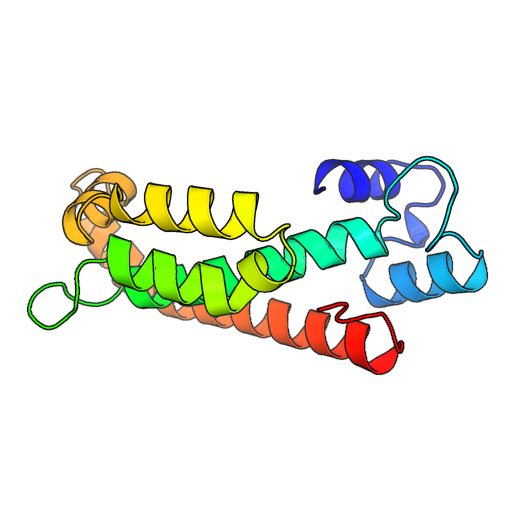-3.096 11.617 1.00 96.81 76 ALA A O 1
ATOM 608 N N . SER A 1 77 ? 0.963 -2.873 13.848 1.00 97.19 77 SER A N 1
ATOM 609 C CA . SER A 1 77 ? 2.390 -3.120 14.073 1.00 97.19 77 SER A CA 1
ATOM 610 C C . SER A 1 77 ? 2.814 -4.512 13.591 1.00 97.19 77 SER A C 1
ATOM 612 O O . SER A 1 77 ? 3.828 -4.642 12.901 1.00 97.19 77 SER A O 1
ATOM 614 N N . GLU A 1 78 ? 2.047 -5.545 13.931 1.00 96.69 78 GLU A N 1
ATOM 615 C CA . GLU A 1 78 ? 2.316 -6.929 13.523 1.00 96.69 78 GLU A CA 1
ATOM 616 C C . GLU A 1 78 ? 2.234 -7.092 11.998 1.00 96.69 78 GLU A C 1
ATOM 618 O O . GLU A 1 78 ? 3.177 -7.599 11.381 1.00 96.69 78 GLU A O 1
ATOM 623 N N . LEU A 1 79 ? 1.173 -6.567 11.374 1.00 96.56 79 LEU A N 1
ATOM 624 C CA . LEU A 1 79 ? 1.007 -6.558 9.920 1.00 96.56 79 LEU A CA 1
ATOM 625 C C . LEU A 1 79 ? 2.164 -5.848 9.219 1.00 96.56 79 LEU A C 1
ATOM 627 O O . LEU A 1 79 ? 2.703 -6.359 8.237 1.00 96.56 79 LEU A O 1
ATOM 631 N N . TYR A 1 80 ? 2.582 -4.684 9.719 1.00 96.75 80 TYR A N 1
ATOM 632 C CA . TYR A 1 80 ? 3.693 -3.937 9.138 1.00 96.75 80 TYR A CA 1
ATOM 633 C C . TYR A 1 80 ? 4.992 -4.746 9.171 1.00 96.75 80 TYR A C 1
ATOM 635 O O . TYR A 1 80 ? 5.689 -4.820 8.158 1.00 96.75 80 TYR A O 1
ATOM 643 N N . LEU A 1 81 ? 5.319 -5.368 10.308 1.00 95.81 81 LEU A N 1
ATOM 644 C CA . LEU A 1 81 ? 6.530 -6.180 10.445 1.00 95.81 81 LEU A CA 1
ATOM 645 C C . LEU A 1 81 ? 6.504 -7.412 9.529 1.00 95.81 81 LEU A C 1
ATOM 647 O O . LEU A 1 81 ? 7.543 -7.760 8.968 1.00 95.81 81 LEU A O 1
ATOM 651 N N . ALA A 1 82 ? 5.335 -8.031 9.346 1.00 94.56 82 ALA A N 1
ATOM 652 C CA . ALA A 1 82 ? 5.153 -9.189 8.471 1.00 94.56 82 ALA A CA 1
ATOM 653 C C . ALA A 1 82 ? 5.226 -8.844 6.970 1.00 94.56 82 ALA A C 1
ATOM 655 O O . ALA A 1 82 ? 5.605 -9.691 6.160 1.00 94.56 82 ALA A O 1
ATOM 656 N N . THR A 1 83 ? 4.886 -7.608 6.597 1.00 93.56 83 THR A N 1
ATOM 657 C CA . THR A 1 83 ? 4.758 -7.165 5.200 1.00 93.56 83 THR A CA 1
ATOM 658 C C . THR A 1 83 ? 5.907 -6.242 4.790 1.00 93.56 83 THR A C 1
ATOM 660 O O . THR A 1 83 ? 7.011 -6.712 4.523 1.00 93.56 83 THR A O 1
ATOM 663 N N . VAL A 1 84 ? 5.699 -4.926 4.727 1.00 91.25 84 VAL A N 1
ATOM 664 C CA . VAL A 1 84 ? 6.680 -3.962 4.207 1.00 91.25 84 VAL A CA 1
ATOM 665 C C . VAL A 1 84 ? 7.899 -3.794 5.123 1.00 91.25 84 VAL A C 1
ATOM 667 O O . VAL A 1 84 ? 9.006 -3.542 4.646 1.00 91.25 84 VAL A O 1
ATOM 670 N N . GLY A 1 85 ? 7.726 -3.993 6.431 1.00 92.12 85 GLY A N 1
ATOM 671 C CA . GLY A 1 85 ? 8.772 -3.847 7.442 1.00 92.12 85 GLY A CA 1
ATOM 672 C C . GLY A 1 85 ? 9.941 -4.814 7.258 1.00 92.12 85 GLY A C 1
ATOM 673 O O . GLY A 1 85 ? 11.055 -4.483 7.674 1.00 92.12 85 GLY A O 1
ATOM 674 N N . ARG A 1 86 ? 9.726 -5.949 6.574 1.00 92.62 86 ARG A N 1
ATOM 675 C CA . ARG A 1 86 ? 10.790 -6.901 6.214 1.00 92.62 86 ARG A CA 1
ATOM 676 C C . ARG A 1 86 ? 11.831 -6.292 5.268 1.00 92.62 86 ARG A C 1
ATOM 678 O O . ARG A 1 86 ? 12.977 -6.708 5.284 1.00 92.62 86 ARG A O 1
ATOM 685 N N . PHE A 1 87 ? 11.447 -5.265 4.506 1.00 89.88 87 PHE A N 1
ATOM 686 C CA . PHE A 1 87 ? 12.294 -4.604 3.508 1.00 89.88 87 PHE A CA 1
ATOM 687 C C . PHE A 1 87 ? 12.958 -3.317 4.009 1.00 89.88 87 PHE A C 1
ATOM 689 O O . PHE A 1 87 ? 13.673 -2.652 3.255 1.00 89.88 87 PHE A O 1
ATOM 696 N N . HIS A 1 88 ? 12.692 -2.922 5.254 1.00 88.81 88 HIS A N 1
ATOM 697 C CA . HIS A 1 88 ? 13.292 -1.747 5.870 1.00 88.81 88 HIS A CA 1
ATOM 698 C C . HIS A 1 88 ? 14.497 -2.147 6.740 1.00 88.81 88 HIS A C 1
ATOM 700 O O . HIS A 1 88 ? 14.506 -3.220 7.344 1.00 88.81 88 HIS A O 1
ATOM 706 N N . PRO A 1 89 ? 15.522 -1.281 6.860 1.00 93.00 89 PRO A N 1
ATOM 707 C CA . PRO A 1 89 ? 16.567 -1.439 7.865 1.00 93.00 89 PRO A CA 1
ATOM 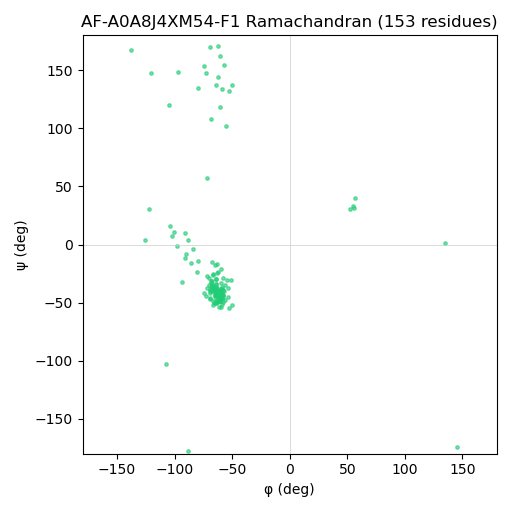708 C C . PRO A 1 89 ? 15.960 -1.662 9.254 1.00 93.00 89 PRO A C 1
ATOM 710 O O . PRO A 1 89 ? 15.046 -0.935 9.641 1.00 93.00 89 PRO A O 1
ATOM 713 N N . SER A 1 90 ? 16.499 -2.600 10.041 1.00 88.06 90 SER A N 1
ATOM 714 C CA . SER A 1 90 ? 15.869 -3.044 11.297 1.00 88.06 90 SER A CA 1
ATOM 715 C C . SER A 1 90 ? 15.553 -1.915 12.285 1.00 88.06 90 SER A C 1
ATOM 717 O O . SER A 1 90 ? 14.578 -2.007 13.028 1.00 88.06 90 SER A O 1
ATOM 719 N N . ILE A 1 91 ? 16.346 -0.839 12.290 1.00 94.00 91 ILE A N 1
ATOM 720 C CA . ILE A 1 91 ? 16.067 0.351 13.101 1.00 94.00 91 ILE A CA 1
ATOM 721 C C . ILE A 1 91 ? 14.785 1.064 12.649 1.00 94.00 91 ILE A C 1
ATOM 723 O O . ILE A 1 91 ? 13.955 1.401 13.483 1.00 94.00 91 ILE A O 1
ATOM 727 N N . LEU A 1 92 ? 14.578 1.227 11.339 1.00 93.25 92 LEU A N 1
ATOM 728 C CA . LEU A 1 92 ? 13.374 1.842 10.781 1.00 93.25 92 LEU A CA 1
ATOM 729 C C . LEU A 1 92 ? 12.152 0.944 10.985 1.00 93.25 92 LEU A C 1
ATOM 731 O O . LEU A 1 92 ? 11.084 1.446 11.333 1.00 93.25 92 LEU A O 1
ATOM 735 N N . SER A 1 93 ? 12.307 -0.376 10.841 1.00 93.50 93 SER A N 1
ATOM 736 C CA . SER A 1 93 ? 11.220 -1.328 11.092 1.00 93.50 93 SER A CA 1
ATOM 737 C C . SER A 1 93 ? 10.726 -1.248 12.537 1.00 93.50 93 SER A C 1
ATOM 739 O O . SER A 1 93 ? 9.527 -1.118 12.767 1.00 93.50 93 SER A O 1
ATOM 741 N N . ARG A 1 94 ? 11.640 -1.242 13.514 1.00 93.75 94 ARG A N 1
ATOM 742 C CA . ARG A 1 94 ? 11.286 -1.129 14.939 1.00 93.75 94 ARG A CA 1
ATOM 743 C C . ARG A 1 94 ? 10.655 0.217 15.279 1.00 93.75 94 ARG A C 1
ATOM 745 O O . ARG A 1 94 ? 9.650 0.247 15.980 1.00 93.75 94 ARG A O 1
ATOM 752 N N . THR A 1 95 ? 11.206 1.316 14.763 1.00 95.75 95 THR A N 1
ATOM 753 C CA . THR A 1 95 ? 10.656 2.655 15.012 1.00 95.75 95 THR A CA 1
ATOM 754 C C . THR A 1 95 ? 9.233 2.778 14.482 1.00 95.75 95 THR A C 1
ATOM 756 O O . THR A 1 95 ? 8.349 3.223 15.208 1.00 95.75 95 THR A O 1
ATOM 759 N N . PHE A 1 96 ? 8.985 2.359 13.240 1.00 95.31 96 PHE A N 1
ATOM 760 C CA . PHE A 1 96 ? 7.650 2.462 12.655 1.00 95.31 96 PHE A CA 1
ATOM 761 C C . PHE A 1 96 ? 6.648 1.529 13.343 1.00 95.31 96 PHE A C 1
ATOM 763 O O . PHE A 1 96 ? 5.536 1.952 13.634 1.00 95.31 96 PHE A O 1
ATOM 770 N N . SER A 1 97 ? 7.063 0.305 13.691 1.00 95.56 97 SER A N 1
ATOM 771 C CA . SER A 1 97 ? 6.268 -0.603 14.529 1.00 95.56 97 SER A CA 1
ATOM 772 C C . SER A 1 97 ? 5.857 0.067 15.845 1.00 95.56 97 SER A C 1
ATOM 774 O O . SER A 1 97 ? 4.678 0.055 16.183 1.00 95.56 97 SER A O 1
ATOM 776 N N . GLY A 1 98 ? 6.780 0.755 16.527 1.00 97.00 98 GLY A N 1
ATOM 777 C CA . GLY A 1 98 ? 6.471 1.534 17.730 1.00 97.00 98 GLY A CA 1
ATOM 778 C C . GLY A 1 98 ? 5.467 2.669 17.493 1.00 97.00 98 GLY A C 1
ATOM 779 O O . GLY A 1 98 ? 4.570 2.868 18.306 1.00 97.00 98 GLY A O 1
ATOM 780 N N . VAL A 1 99 ? 5.571 3.387 16.369 1.00 97.38 99 VAL A N 1
ATOM 781 C CA . VAL A 1 99 ? 4.623 4.460 16.006 1.00 97.38 99 VAL A CA 1
ATOM 782 C C . VAL A 1 99 ? 3.211 3.918 15.776 1.00 97.38 99 VAL A C 1
ATOM 784 O O . VAL A 1 99 ? 2.245 4.593 16.117 1.00 97.38 99 VAL A O 1
ATOM 787 N N . LEU A 1 100 ? 3.068 2.705 15.241 1.00 96.94 100 LEU A N 1
ATOM 788 C CA . LEU A 1 100 ? 1.755 2.112 14.975 1.00 96.94 100 LEU A CA 1
ATOM 789 C C . LEU A 1 100 ? 0.961 1.815 16.254 1.00 96.94 100 LEU A C 1
ATOM 791 O O . LEU A 1 100 ? -0.262 1.909 16.230 1.00 96.94 100 LEU A O 1
ATOM 795 N N . TYR A 1 101 ? 1.623 1.586 17.393 1.00 96.31 101 TYR A N 1
ATOM 796 C CA . TYR A 1 101 ? 0.941 1.496 18.692 1.00 96.31 101 TYR A CA 1
ATOM 797 C C . TYR A 1 101 ? 0.243 2.799 19.111 1.00 96.31 101 TYR A C 1
ATOM 799 O O . TYR A 1 101 ? -0.607 2.771 19.995 1.00 96.31 101 TYR A O 1
ATOM 807 N N . LEU A 1 102 ? 0.576 3.933 18.484 1.00 96.38 102 LEU A N 1
ATOM 808 C CA . LEU A 1 102 ? -0.061 5.231 18.732 1.00 96.38 102 LEU A CA 1
ATOM 809 C C . LEU A 1 102 ? -1.303 5.466 17.858 1.00 96.38 102 LEU A C 1
ATOM 811 O O . LEU A 1 102 ? -1.866 6.564 17.883 1.00 96.38 102 LEU A O 1
ATOM 815 N N . LEU A 1 103 ? -1.713 4.483 17.049 1.00 95.62 103 LEU A N 1
ATOM 816 C CA . LEU A 1 103 ? -2.934 4.595 16.261 1.00 95.62 103 LEU A CA 1
ATOM 817 C C . LEU A 1 103 ? -4.170 4.726 17.172 1.00 95.62 103 LEU A C 1
ATOM 819 O O . LEU A 1 103 ? -4.230 4.089 18.224 1.00 95.62 103 LEU A O 1
ATOM 823 N N . PRO A 1 104 ? -5.173 5.525 16.763 1.00 94.31 104 PRO A N 1
ATOM 824 C CA . PRO A 1 104 ? -6.471 5.549 17.432 1.00 94.31 104 PRO A CA 1
ATOM 825 C C . PRO A 1 104 ? -7.198 4.193 17.366 1.00 94.31 104 PRO A C 1
ATOM 827 O O . PRO A 1 104 ? -6.795 3.291 16.627 1.00 94.31 104 PRO A O 1
ATOM 830 N N . SER A 1 105 ? -8.303 4.082 18.109 1.00 93.62 105 SER A N 1
ATOM 831 C CA . SER A 1 105 ? -9.220 2.935 18.047 1.00 93.62 105 SER A CA 1
ATOM 832 C C . SER A 1 105 ? -9.828 2.751 16.648 1.00 93.62 105 SER A C 1
ATOM 834 O O . SER A 1 105 ? -9.817 3.686 15.836 1.00 93.62 105 SER A O 1
ATOM 836 N N . ARG A 1 106 ? -10.382 1.561 16.365 1.00 93.31 106 ARG A N 1
ATOM 837 C CA . ARG A 1 106 ? -11.041 1.278 15.069 1.00 93.31 106 ARG A CA 1
ATOM 838 C C . ARG A 1 106 ? -12.192 2.242 14.836 1.00 93.31 106 ARG A C 1
ATOM 840 O O . ARG A 1 106 ? -12.199 2.932 13.820 1.00 93.31 106 ARG A O 1
ATOM 847 N N . THR A 1 107 ? -13.068 2.342 15.831 1.00 92.19 107 THR A N 1
ATOM 848 C CA . THR A 1 107 ? -14.193 3.284 15.888 1.00 92.19 107 THR A CA 1
ATOM 849 C C . THR A 1 107 ? -13.746 4.710 15.596 1.00 92.19 107 THR A C 1
ATOM 851 O O . THR A 1 107 ? -14.203 5.306 14.633 1.00 92.19 107 THR A O 1
ATOM 854 N N . THR A 1 108 ? -12.724 5.218 16.295 1.00 94.31 108 THR A N 1
ATOM 855 C CA . THR A 1 108 ? -12.227 6.589 16.077 1.00 94.31 108 THR A CA 1
ATOM 856 C C . THR A 1 108 ? -11.763 6.824 14.635 1.00 94.31 108 THR A C 1
ATOM 858 O O . THR A 1 108 ? -11.928 7.919 14.096 1.00 94.31 108 THR A O 1
ATOM 861 N N . ILE A 1 109 ? -11.113 5.844 14.000 1.00 94.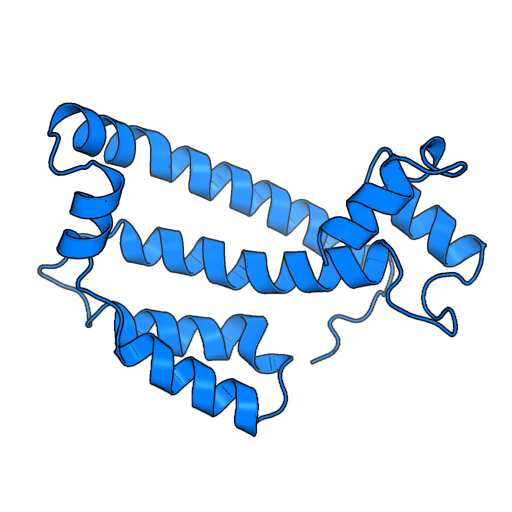50 109 ILE A N 1
ATOM 862 C CA . ILE A 1 109 ? -10.677 5.984 12.603 1.00 94.50 109 ILE A CA 1
ATOM 863 C C . ILE A 1 109 ? -11.878 5.917 11.656 1.00 94.50 109 ILE A C 1
ATOM 865 O O . ILE A 1 109 ? -11.961 6.742 10.746 1.00 94.50 109 ILE A O 1
ATOM 869 N N . GLN A 1 110 ? -12.793 4.972 11.871 1.00 93.62 110 GLN A N 1
ATOM 870 C CA . GLN A 1 110 ? -14.026 4.825 11.098 1.00 93.62 110 GLN A CA 1
ATOM 871 C C . GLN A 1 110 ? -14.866 6.109 11.163 1.00 93.62 110 GLN A C 1
ATOM 873 O O . GLN A 1 110 ? -15.174 6.676 10.117 1.00 93.62 110 GLN A O 1
ATOM 878 N N . ASP A 1 111 ? -15.091 6.652 12.358 1.00 94.19 111 ASP A N 1
ATOM 879 C CA . ASP A 1 111 ? -15.815 7.906 12.594 1.00 94.19 111 ASP A CA 1
ATOM 880 C C . ASP A 1 111 ? -15.172 9.087 11.865 1.00 94.19 111 ASP A C 1
ATOM 882 O O . ASP A 1 111 ? -15.849 9.926 11.273 1.00 94.19 111 ASP A O 1
ATOM 886 N N . ARG A 1 112 ? -13.835 9.150 11.830 1.00 95.38 112 ARG A N 1
ATOM 887 C CA . ARG A 1 112 ? -13.117 10.189 11.074 1.00 95.38 112 ARG A CA 1
ATOM 888 C C . ARG A 1 112 ? -13.285 10.043 9.563 1.00 95.38 112 ARG A C 1
ATOM 890 O O . ARG A 1 112 ? -13.310 11.060 8.867 1.00 95.38 112 ARG A O 1
ATOM 897 N N . ILE A 1 113 ? -13.363 8.815 9.050 1.00 93.50 113 ILE A N 1
ATOM 898 C CA . ILE A 1 113 ? -13.592 8.540 7.623 1.00 93.50 113 ILE A CA 1
ATOM 899 C C . ILE A 1 113 ? -15.019 8.937 7.240 1.00 93.50 113 ILE A C 1
ATOM 901 O O . ILE A 1 113 ? -15.218 9.621 6.234 1.00 93.50 113 ILE A O 1
ATOM 905 N N . THR A 1 114 ? -15.994 8.544 8.055 1.00 95.62 114 THR A N 1
ATOM 906 C CA . THR A 1 114 ? -17.423 8.792 7.822 1.00 95.62 114 THR A CA 1
ATOM 907 C C . THR A 1 114 ? -17.834 10.210 8.212 1.00 95.62 114 THR A C 1
ATOM 909 O O . THR A 1 114 ? -18.888 10.673 7.789 1.00 95.62 114 THR A O 1
ATOM 912 N N . ARG A 1 115 ? -16.986 10.933 8.957 1.00 95.00 115 ARG A N 1
ATOM 913 C CA . ARG A 1 115 ? -17.295 12.222 9.599 1.00 95.00 115 ARG A CA 1
ATOM 914 C C . ARG A 1 115 ? -18.501 12.115 10.531 1.00 95.00 115 ARG A C 1
ATOM 916 O O . ARG A 1 115 ? -19.345 13.010 10.528 1.00 95.00 115 ARG A O 1
ATOM 923 N N . GLU A 1 116 ? -18.574 11.011 11.272 1.00 92.69 116 GLU A N 1
ATOM 924 C CA . GLU A 1 116 ? -19.663 10.706 12.212 1.00 92.69 116 GLU A CA 1
ATOM 925 C C . GLU A 1 116 ? -21.048 10.742 11.533 1.00 92.69 116 GLU A C 1
ATOM 927 O O . GLU A 1 116 ? -22.055 11.122 12.127 1.00 92.69 116 GLU A O 1
ATOM 932 N N . ASN A 1 117 ? -21.102 10.393 10.243 1.00 96.44 117 ASN A N 1
ATOM 933 C CA . ASN A 1 117 ? -22.330 10.364 9.459 1.00 96.44 117 ASN A CA 1
ATOM 934 C C . ASN A 1 117 ? -22.785 8.916 9.237 1.00 96.44 117 ASN A C 1
ATOM 936 O O . ASN A 1 117 ? -22.080 8.137 8.596 1.00 96.44 117 ASN A O 1
ATOM 940 N N . GLU A 1 118 ? -23.986 8.588 9.717 1.00 94.31 118 GLU A N 1
ATOM 941 C CA . GLU A 1 118 ? -24.560 7.235 9.645 1.00 94.31 118 GLU A CA 1
ATOM 942 C C . GLU A 1 118 ? -24.701 6.722 8.199 1.00 94.31 118 GLU A C 1
ATOM 944 O O . GLU A 1 118 ? -24.372 5.573 7.912 1.00 94.31 118 GLU A O 1
ATOM 949 N N . GLU A 1 119 ? -25.121 7.570 7.249 1.00 96.12 119 GLU A N 1
ATOM 950 C CA . GLU A 1 119 ? -25.238 7.168 5.836 1.00 96.12 119 GLU A CA 1
ATOM 951 C C . GLU A 1 119 ? -23.868 6.841 5.221 1.00 96.12 119 GLU A C 1
ATOM 953 O O . GLU A 1 119 ? -23.740 5.911 4.419 1.00 96.12 119 GLU A O 1
ATOM 958 N N . ALA A 1 120 ? -22.830 7.594 5.594 1.00 96.12 120 ALA A N 1
ATOM 959 C CA . ALA A 1 120 ? -21.459 7.346 5.166 1.00 96.12 120 ALA A CA 1
ATOM 960 C C . ALA A 1 120 ? -20.879 6.081 5.812 1.00 96.12 120 ALA A C 1
ATOM 962 O O . ALA A 1 120 ? -20.122 5.367 5.151 1.00 96.12 120 ALA A O 1
ATOM 963 N N . GLU A 1 121 ? -21.237 5.781 7.062 1.00 94.06 121 GLU A N 1
ATOM 964 C CA . GLU A 1 121 ? -20.860 4.531 7.726 1.00 94.06 121 GLU A CA 1
ATOM 965 C C . GLU A 1 121 ? -21.487 3.321 7.033 1.00 94.06 121 GLU A C 1
ATOM 967 O O . GLU A 1 121 ? -20.771 2.388 6.665 1.00 94.06 121 GLU A O 1
ATOM 972 N N . GLU A 1 122 ? -22.790 3.365 6.759 1.00 94.38 122 GLU A N 1
ATOM 973 C CA . GLU A 1 122 ? -23.485 2.306 6.025 1.00 94.38 122 GLU A CA 1
ATOM 974 C C . GLU A 1 122 ? -22.891 2.128 4.619 1.00 94.38 122 GLU A C 1
ATOM 976 O O . GLU A 1 122 ? -22.617 1.011 4.169 1.00 94.38 122 GLU A O 1
ATOM 981 N N . LEU A 1 123 ? -22.598 3.235 3.924 1.00 95.69 123 LEU A N 1
ATOM 982 C CA . LEU A 1 123 ? -21.927 3.190 2.627 1.00 95.69 123 LEU A CA 1
ATOM 983 C C . LEU A 1 123 ? -20.539 2.545 2.726 1.00 95.69 123 LEU A C 1
ATOM 985 O O . LEU A 1 123 ? -20.188 1.729 1.871 1.00 95.69 123 LEU A O 1
ATOM 989 N N . MET A 1 124 ? -19.759 2.894 3.749 1.00 94.12 124 MET A N 1
ATOM 990 C CA . MET A 1 124 ? -18.439 2.322 3.995 1.00 94.12 124 MET A CA 1
ATOM 991 C C . MET A 1 124 ? -18.541 0.816 4.249 1.00 94.12 124 MET A C 1
ATOM 993 O O . MET A 1 124 ? -17.854 0.052 3.571 1.00 94.12 124 MET A O 1
ATOM 997 N N . ARG A 1 125 ? -19.431 0.370 5.145 1.00 92.00 125 ARG A N 1
ATOM 998 C CA . ARG A 1 125 ? -19.652 -1.058 5.438 1.00 92.00 125 ARG A CA 1
ATOM 999 C C . ARG A 1 125 ? -20.068 -1.838 4.192 1.00 92.00 125 ARG A C 1
ATOM 1001 O O . ARG A 1 125 ? -19.601 -2.957 3.986 1.00 92.00 125 ARG A O 1
ATOM 1008 N N . ARG A 1 126 ? -20.868 -1.228 3.316 1.00 94.62 126 ARG A N 1
ATOM 1009 C CA . ARG A 1 126 ? -21.317 -1.843 2.062 1.00 94.62 126 ARG A CA 1
ATOM 1010 C C . ARG A 1 126 ? -20.232 -1.916 0.982 1.00 94.62 126 ARG A C 1
ATOM 1012 O O . ARG A 1 126 ? -20.155 -2.917 0.278 1.00 94.62 126 ARG A O 1
ATOM 1019 N N . VAL A 1 127 ? -19.425 -0.866 0.808 1.00 94.81 127 VAL A N 1
ATOM 1020 C CA . VAL A 1 127 ? -18.493 -0.728 -0.336 1.00 94.81 127 VAL A CA 1
ATOM 1021 C C . VAL A 1 127 ? -17.086 -1.235 -0.021 1.00 94.81 127 VAL A C 1
ATOM 1023 O O . VAL A 1 127 ? -16.401 -1.750 -0.908 1.00 94.81 127 VAL A O 1
ATOM 1026 N N . MET A 1 128 ? -16.634 -1.118 1.229 1.00 93.31 128 MET A N 1
ATOM 1027 C CA . MET A 1 128 ? -15.270 -1.491 1.610 1.00 93.31 128 MET A CA 1
ATOM 1028 C C . MET A 1 128 ? -14.905 -2.946 1.293 1.00 93.31 128 MET A C 1
ATOM 1030 O O . MET A 1 128 ? -13.792 -3.151 0.806 1.00 93.31 128 MET A O 1
ATOM 1034 N N . PRO A 1 129 ? -15.781 -3.955 1.480 1.00 93.06 129 PRO A N 1
ATOM 1035 C CA . PRO A 1 129 ? -15.451 -5.330 1.110 1.00 93.06 129 PRO A CA 1
ATOM 1036 C C . PRO A 1 129 ? -15.091 -5.483 -0.375 1.00 93.06 129 PRO A C 1
ATOM 1038 O O . PRO A 1 129 ? -14.098 -6.130 -0.713 1.00 93.06 129 PRO A O 1
ATOM 1041 N N . GLU A 1 130 ? -15.849 -4.839 -1.266 1.00 94.50 130 GLU A N 1
ATOM 1042 C CA . GLU A 1 130 ? -15.591 -4.865 -2.710 1.00 94.50 130 GLU A CA 1
ATOM 1043 C C . GLU A 1 130 ? -14.316 -4.090 -3.067 1.00 94.50 130 GLU A C 1
ATOM 1045 O O . GLU A 1 130 ? -13.503 -4.559 -3.868 1.00 94.50 130 GLU A O 1
ATOM 1050 N N . ALA A 1 131 ? -14.087 -2.940 -2.428 1.00 93.44 131 ALA A N 1
ATOM 1051 C CA . ALA A 1 131 ? -12.865 -2.164 -2.612 1.00 93.44 131 ALA A CA 1
ATOM 1052 C C . ALA A 1 131 ? -11.618 -2.960 -2.188 1.00 93.44 131 ALA A C 1
ATOM 1054 O O . ALA A 1 131 ? -10.655 -3.051 -2.952 1.00 93.44 131 ALA A O 1
ATOM 1055 N N . ILE A 1 132 ? -11.647 -3.597 -1.012 1.00 93.31 132 ILE A N 1
ATOM 1056 C CA . ILE A 1 132 ? -10.567 -4.459 -0.511 1.00 93.31 132 ILE A CA 1
ATOM 1057 C C . ILE A 1 132 ? -10.326 -5.622 -1.476 1.00 93.31 132 ILE A C 1
ATOM 1059 O O . ILE A 1 132 ? -9.172 -5.922 -1.799 1.00 93.31 132 ILE A O 1
ATOM 1063 N N . TRP A 1 133 ? -11.390 -6.261 -1.968 1.00 94.12 133 TRP A N 1
ATOM 1064 C CA . TRP A 1 133 ? -11.274 -7.344 -2.942 1.00 94.12 133 TRP A CA 1
ATOM 1065 C C . TRP A 1 133 ? -10.609 -6.866 -4.237 1.00 94.12 133 TRP A C 1
ATOM 1067 O O . TRP A 1 133 ? -9.636 -7.476 -4.679 1.00 94.12 133 TRP A O 1
ATOM 1077 N N . SER A 1 134 ? -11.062 -5.745 -4.800 1.00 95.06 134 SER A N 1
ATOM 1078 C CA . SER A 1 134 ? -10.526 -5.162 -6.037 1.00 95.06 134 SER A CA 1
ATOM 1079 C C . SER A 1 134 ? -9.036 -4.806 -5.924 1.00 95.06 134 SER A C 1
ATOM 1081 O O . SER A 1 134 ? -8.228 -5.140 -6.801 1.00 95.06 134 SER A O 1
ATOM 1083 N N . VAL A 1 135 ? -8.630 -4.207 -4.799 1.00 92.88 135 VAL A N 1
ATOM 1084 C CA . VAL A 1 135 ? -7.215 -3.918 -4.527 1.00 92.88 135 VAL A CA 1
ATOM 1085 C C . VAL A 1 135 ? -6.416 -5.214 -4.360 1.00 92.88 135 VAL A C 1
ATOM 1087 O O . VAL A 1 135 ? -5.324 -5.321 -4.916 1.00 92.88 135 VAL A O 1
ATOM 1090 N N . THR A 1 136 ? -6.973 -6.226 -3.687 1.00 92.38 136 THR A N 1
ATOM 1091 C CA . THR A 1 136 ? -6.329 -7.542 -3.538 1.00 92.38 136 THR A CA 1
ATOM 1092 C C . THR A 1 136 ? -6.115 -8.214 -4.899 1.00 92.38 136 THR A C 1
ATOM 1094 O O . THR A 1 136 ? -5.032 -8.728 -5.158 1.00 92.38 136 THR A O 1
ATOM 1097 N N . GLN A 1 137 ? -7.085 -8.155 -5.819 1.00 94.25 137 GLN A N 1
ATOM 1098 C CA . GLN A 1 137 ? -6.907 -8.690 -7.178 1.00 94.25 137 GLN A CA 1
ATOM 1099 C C . GLN A 1 137 ? -5.805 -7.951 -7.946 1.00 94.25 137 GLN A C 1
ATOM 1101 O O . GLN A 1 137 ? -4.998 -8.568 -8.642 1.00 94.25 137 GLN A O 1
ATOM 1106 N N . THR A 1 138 ? -5.739 -6.627 -7.794 1.00 92.50 138 THR A N 1
ATOM 1107 C CA . THR A 1 138 ? -4.687 -5.808 -8.411 1.00 92.50 138 THR A CA 1
ATOM 1108 C C . THR A 1 138 ? -3.308 -6.159 -7.850 1.00 92.50 138 THR A C 1
ATOM 1110 O O . THR A 1 138 ? -2.343 -6.268 -8.611 1.00 92.50 138 THR A O 1
ATOM 1113 N N . TYR A 1 139 ? -3.222 -6.376 -6.535 1.00 92.94 139 TYR A N 1
ATOM 1114 C CA . TYR A 1 139 ? -2.019 -6.853 -5.862 1.00 92.94 139 TYR A CA 1
ATOM 1115 C C . TYR A 1 139 ? -1.588 -8.213 -6.421 1.00 92.94 139 TYR A C 1
ATOM 1117 O O . TYR A 1 139 ? -0.472 -8.327 -6.916 1.00 92.94 139 TYR A O 1
ATOM 1125 N N . GLU A 1 140 ? -2.466 -9.217 -6.444 1.00 93.19 140 GLU A N 1
ATOM 1126 C CA . GLU A 1 140 ? -2.124 -10.562 -6.935 1.00 93.19 140 GLU A CA 1
ATOM 1127 C C . GLU A 1 140 ? -1.686 -10.562 -8.407 1.00 93.19 140 GLU A C 1
ATOM 1129 O O . GLU A 1 140 ? -0.705 -11.214 -8.775 1.00 93.19 140 GLU A O 1
ATOM 1134 N N . ALA A 1 141 ? -2.348 -9.771 -9.257 1.00 93.12 141 ALA A N 1
ATOM 1135 C CA . ALA A 1 141 ? -1.953 -9.621 -10.654 1.00 93.12 141 ALA A CA 1
ATOM 1136 C C . ALA A 1 141 ? -0.553 -8.993 -10.795 1.00 93.12 141 ALA A C 1
ATOM 1138 O O . ALA A 1 141 ? 0.272 -9.480 -11.572 1.00 93.12 141 ALA A O 1
ATOM 1139 N N . CYS A 1 142 ? -0.252 -7.942 -10.024 1.00 92.56 142 CYS A N 1
ATOM 1140 C CA . CYS A 1 142 ? 1.088 -7.349 -9.993 1.00 92.56 142 CYS A CA 1
ATOM 1141 C C . CYS A 1 142 ? 2.125 -8.335 -9.436 1.00 92.56 142 CYS A C 1
ATOM 1143 O O . CYS A 1 142 ? 3.204 -8.487 -10.010 1.00 92.56 142 CYS A O 1
ATOM 1145 N N . GLN A 1 143 ? 1.786 -9.043 -8.360 1.00 91.88 143 GLN A N 1
ATOM 1146 C CA . GLN A 1 143 ? 2.625 -10.047 -7.711 1.00 91.88 143 GLN A CA 1
ATOM 1147 C C . GLN A 1 143 ? 3.021 -11.158 -8.693 1.00 91.88 143 GLN A C 1
ATOM 1149 O O . GLN A 1 143 ? 4.191 -11.545 -8.740 1.00 91.88 143 GLN A O 1
ATOM 1154 N N . ALA A 1 144 ? 2.077 -11.640 -9.505 1.00 93.06 144 ALA A N 1
ATOM 1155 C CA . ALA A 1 144 ? 2.345 -12.614 -10.558 1.00 93.06 144 ALA A CA 1
ATOM 1156 C C . ALA A 1 144 ? 3.339 -12.067 -11.595 1.00 93.06 144 ALA A C 1
ATOM 1158 O O . ALA A 1 144 ? 4.325 -12.728 -11.901 1.00 93.06 144 ALA A O 1
ATOM 1159 N N . LEU A 1 145 ? 3.169 -10.820 -12.054 1.00 93.62 145 LEU A N 1
ATOM 1160 C CA . LEU A 1 145 ? 4.086 -10.207 -13.024 1.00 93.62 145 LEU A CA 1
ATOM 1161 C C . LEU A 1 145 ? 5.522 -10.077 -12.497 1.00 93.62 145 LEU A C 1
ATOM 1163 O O . LEU A 1 145 ? 6.465 -10.328 -13.250 1.00 93.62 145 LEU A O 1
ATOM 1167 N N . TYR A 1 146 ? 5.709 -9.703 -11.229 1.00 91.94 146 TYR A N 1
ATOM 1168 C CA . TYR A 1 146 ? 7.046 -9.656 -10.624 1.00 91.94 146 TYR A CA 1
ATOM 1169 C C . TYR A 1 146 ? 7.675 -11.050 -10.520 1.00 91.94 146 TYR A C 1
ATOM 1171 O O . TYR A 1 146 ? 8.859 -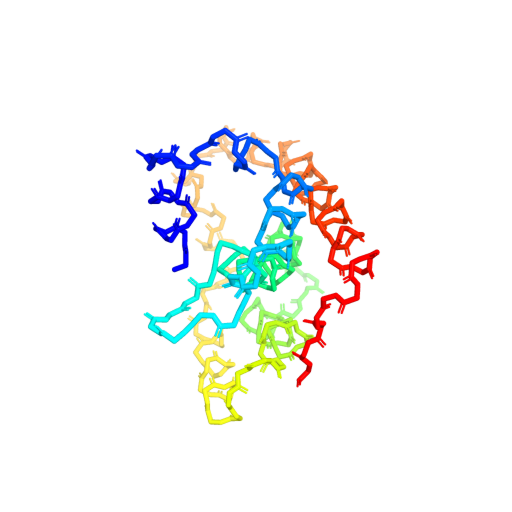11.205 -10.829 1.00 91.94 146 TYR A O 1
ATOM 1179 N N . ARG A 1 147 ? 6.877 -12.060 -10.149 1.00 90.81 147 ARG A N 1
ATOM 1180 C CA . ARG A 1 147 ? 7.313 -13.459 -10.055 1.00 90.81 147 ARG A CA 1
ATOM 1181 C C . ARG A 1 147 ? 7.729 -14.019 -11.412 1.00 90.81 147 ARG A C 1
ATOM 1183 O O . ARG A 1 147 ? 8.836 -14.526 -11.532 1.00 90.81 147 ARG A O 1
ATOM 1190 N N . ASP A 1 148 ? 6.885 -13.861 -12.426 1.00 92.25 148 ASP A N 1
ATOM 1191 C CA . ASP A 1 148 ? 7.097 -14.405 -13.774 1.00 92.25 148 ASP A CA 1
ATOM 1192 C C . ASP A 1 148 ? 8.308 -13.785 -14.491 1.00 92.25 148 ASP A C 1
ATOM 1194 O O . ASP A 1 148 ? 8.799 -14.327 -15.479 1.00 92.25 148 ASP A O 1
ATOM 1198 N N . ASN A 1 149 ? 8.792 -12.633 -14.018 1.00 88.69 149 ASN A N 1
ATOM 1199 C CA . ASN A 1 149 ? 9.937 -11.931 -14.598 1.00 88.69 149 ASN A CA 1
ATOM 1200 C C . ASN A 1 149 ? 11.246 -12.108 -13.810 1.00 88.69 149 ASN A C 1
ATOM 1202 O O . ASN A 1 149 ? 12.232 -11.440 -14.159 1.00 88.69 149 ASN A O 1
ATOM 1206 N N . ASP A 1 150 ? 11.262 -12.982 -12.795 1.00 85.31 150 ASP A N 1
ATOM 1207 C CA . ASP A 1 150 ? 12.374 -13.209 -11.856 1.00 85.31 150 ASP A CA 1
ATOM 1208 C C . ASP A 1 150 ? 12.870 -11.913 -11.196 1.00 85.31 150 ASP A C 1
ATOM 1210 O O . ASP A 1 150 ? 14.056 -11.739 -10.897 1.00 85.31 150 ASP A O 1
ATOM 1214 N N . LEU A 1 151 ? 11.965 -10.951 -11.007 1.00 83.69 151 LEU A N 1
ATOM 1215 C CA . LEU A 1 151 ? 12.308 -9.695 -10.366 1.00 83.69 151 LEU A CA 1
ATOM 1216 C C . LEU A 1 151 ? 12.337 -9.904 -8.853 1.00 83.69 151 LEU A C 1
ATOM 1218 O O . LEU A 1 151 ? 11.442 -10.542 -8.295 1.00 83.69 151 LEU A O 1
ATOM 1222 N N . PRO A 1 152 ? 13.364 -9.387 -8.162 1.00 67.00 152 PRO A N 1
ATOM 1223 C CA . PRO A 1 152 ? 13.578 -9.724 -6.772 1.00 67.00 152 PRO A CA 1
ATOM 1224 C C . PRO A 1 152 ? 12.392 -9.325 -5.890 1.00 67.00 152 PRO A C 1
ATOM 1226 O O . PRO A 1 152 ? 12.175 -8.146 -5.601 1.00 67.00 152 PRO A O 1
ATOM 1229 N N . PHE A 1 153 ? 11.768 -10.322 -5.265 1.00 60.78 153 PHE A N 1
ATOM 1230 C CA . PHE A 1 153 ? 11.176 -10.176 -3.935 1.00 60.78 153 PHE A CA 1
ATOM 1231 C C . PHE A 1 153 ? 12.310 -10.078 -2.909 1.00 60.78 153 PHE A C 1
ATOM 1233 O O . PHE A 1 153 ? 12.449 -10.932 -2.045 1.00 60.78 153 PHE A O 1
ATOM 1240 N N . ARG A 1 154 ? 13.212 -9.100 -3.069 1.00 43.56 154 ARG A N 1
ATOM 1241 C CA . ARG A 1 154 ? 14.351 -8.879 -2.164 1.00 43.56 154 ARG A CA 1
ATOM 1242 C C . ARG A 1 154 ? 13.810 -8.727 -0.749 1.00 43.56 154 ARG A C 1
ATOM 1244 O O . ARG A 1 154 ? 13.255 -7.656 -0.517 1.00 43.56 154 ARG A O 1
ATOM 1251 N N . MET A 1 155 ? 13.916 -9.785 0.066 1.00 37.38 155 MET A N 1
ATOM 1252 C CA . MET A 1 155 ? 13.832 -9.790 1.532 1.00 37.38 155 MET A CA 1
ATOM 1253 C C . MET A 1 155 ? 14.983 -8.978 2.109 1.00 37.38 155 MET A C 1
ATOM 1255 O O . MET A 1 155 ? 16.081 -9.015 1.506 1.00 37.38 155 MET A O 1
#

Mean predicted aligned error: 4.89 Å

Nearest PDB structures (foldseek):
  4k85-assembly1_A  TM=8.450E-01  e=9.243E-07  Homo sapiens
  4kbr-assembly7_G  TM=9.180E-01  e=2.842E-06  Mus musculus
  4kbr-assembly6_F  TM=9.033E-01  e=3.147E-06  Mus musculus
  4kbr-assembly8_H  TM=8.787E-01  e=2.092E-06  Mus musculus
  4kbr-assembly9_C  TM=8.876E-01  e=3.486E-06  Mus musculus

Sequence (155 aa):
MINVVKKELAGENRQHYVDVRTMIAYEKKNNLLYRSGGLSGTDALLQLHRALEFVCDFMKELMKDEEEEPALGQVASELYLATVGRFHPSILSRTFSGVLYLLPSRTTIQDRITRENEEAEELMRRVMPEAIWSVTQTYEACQALYRDNDLPFRM

pLDDT: mean 90.39, std 8.83, range [37.38, 97.38]

InterPro domains:
  IPR014830 Glycolipid transfer protein domain [PF08718] (7-113)
  IPR014830 Glycolipid transfer protein domain [PTHR10219] (7-139)
  IPR036497 Glycolipid transfer protein superfamily [G3DSA:1.10.3520.10] (1-152)
  IPR036497 Glycolipid transfer protein superfamily [SSF110004] (8-152)

Secondary structure (DSSP, 8-state):
-HHHHHHHHHSTTGGG-SSHHHHHHHHHHTTGGG-TTS--HHHHHHHHHHHHHHHHHHHHHHTS-GGGS--HHHHHHHHHHHTGGGGS-HHHHHHHHHHHTTPPPHHHHHHHHHTS-HHHHHHHHHHHHHHHHHHHHHHHHHHHHHHHTT-----

Organism: Chionoecetes opilio (NCBI:txid41210)

Radius of gyration: 18.28 Å; Cα contacts (8 Å, |Δi|>4): 137; chains: 1; bounding box: 48×27×46 Å